Protein AF-A0A841UYB6-F1 (afdb_monomer_lite)

Organism: NCBI:txid2755316

Foldseek 3Di:
DWDADPVRDIDDDDQPPPQGPQNVLQVVLVVCLCQLPDPPHPHDPVCSCVSPPGHDD

Structure (mmCIF, N/CA/C/O backbone):
data_AF-A0A841UYB6-F1
#
_e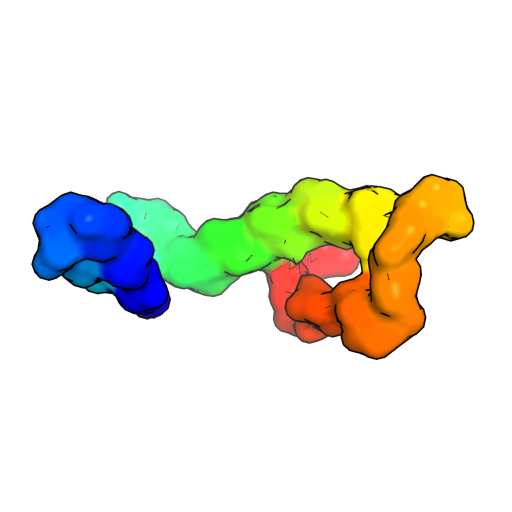ntry.id   AF-A0A841UYB6-F1
#
loop_
_atom_site.group_PDB
_atom_site.id
_atom_site.type_symbol
_atom_site.label_atom_id
_atom_site.label_alt_id
_atom_site.label_comp_id
_atom_site.label_asym_id
_atom_site.label_entity_id
_atom_site.label_seq_id
_atom_site.pdbx_PDB_ins_code
_atom_site.Cartn_x
_atom_site.Cartn_y
_atom_site.Cartn_z
_atom_site.occupancy
_atom_site.B_iso_or_equiv
_atom_site.auth_seq_id
_atom_site.auth_comp_id
_atom_site.auth_asym_id
_atom_site.auth_atom_id
_atom_site.pdbx_PDB_model_num
ATOM 1 N N . LEU A 1 1 ? -7.771 -2.181 12.323 1.00 75.62 1 LEU A N 1
ATOM 2 C CA . LEU A 1 1 ? -6.830 -1.050 12.126 1.00 75.62 1 LEU A CA 1
ATOM 3 C C . LEU A 1 1 ? -7.017 -0.075 13.284 1.00 75.62 1 LEU A C 1
ATOM 5 O O . LEU A 1 1 ? -8.147 0.083 13.733 1.00 75.62 1 LEU A O 1
ATOM 9 N N . ALA A 1 2 ? -5.950 0.537 13.788 1.00 83.81 2 ALA A N 1
ATOM 10 C CA . ALA A 1 2 ? -6.032 1.549 14.836 1.00 83.81 2 ALA A CA 1
ATOM 11 C C . ALA A 1 2 ? -5.225 2.781 14.421 1.00 83.81 2 ALA A C 1
ATOM 13 O O . ALA A 1 2 ? -4.146 2.636 13.854 1.00 83.81 2 ALA A O 1
ATOM 14 N N . SER A 1 3 ? -5.753 3.973 14.686 1.00 85.50 3 SER A N 1
ATOM 15 C CA . SER A 1 3 ? -5.037 5.234 14.481 1.00 85.50 3 SER A CA 1
ATOM 16 C C . SER A 1 3 ? -5.095 6.060 15.756 1.00 85.50 3 SER A C 1
ATOM 18 O O . SER A 1 3 ? -6.191 6.304 16.270 1.00 85.50 3 SER A O 1
ATOM 20 N N . SER A 1 4 ? -3.941 6.491 16.252 1.00 92.25 4 SER A N 1
ATOM 21 C CA . SER A 1 4 ? -3.853 7.481 17.322 1.00 92.25 4 SER A CA 1
ATOM 22 C C . SER A 1 4 ? -4.053 8.891 16.768 1.00 92.25 4 SER A C 1
ATOM 24 O O . SER A 1 4 ? -3.849 9.150 15.580 1.00 92.25 4 SER A O 1
ATOM 26 N N . SER A 1 5 ? -4.486 9.794 17.636 1.00 91.81 5 SER A N 1
ATOM 27 C CA . SER A 1 5 ? -4.753 11.193 17.329 1.00 91.81 5 SER A CA 1
ATOM 28 C C . SER A 1 5 ? -4.069 12.092 18.358 1.00 91.81 5 SER A C 1
ATOM 30 O O . SER A 1 5 ? -3.764 11.662 19.468 1.00 91.81 5 SER A O 1
ATOM 32 N N . TYR A 1 6 ? -3.805 13.339 17.969 1.00 95.19 6 TYR A N 1
ATOM 33 C CA . TYR A 1 6 ? -3.169 14.343 18.828 1.00 95.19 6 TYR A CA 1
ATOM 34 C C . TYR A 1 6 ? -4.043 14.737 20.031 1.00 95.19 6 TYR A C 1
ATOM 36 O O . TYR A 1 6 ? -3.539 15.256 21.017 1.00 95.19 6 TYR A O 1
ATOM 44 N N . ASP A 1 7 ? -5.348 14.476 19.964 1.00 95.38 7 ASP A N 1
ATOM 45 C CA . ASP A 1 7 ? -6.312 14.710 21.046 1.00 95.38 7 ASP A CA 1
ATOM 46 C C . ASP A 1 7 ? -6.351 13.575 22.091 1.00 95.38 7 ASP A C 1
ATOM 48 O O . ASP A 1 7 ? -7.365 13.385 22.759 1.00 95.38 7 ASP A O 1
ATOM 52 N N . ASP A 1 8 ? -5.268 12.800 22.208 1.00 93.50 8 ASP A N 1
ATOM 53 C CA . ASP A 1 8 ? -5.124 11.637 23.094 1.00 93.50 8 ASP A CA 1
ATOM 54 C C . ASP A 1 8 ? -6.162 10.518 22.868 1.00 93.50 8 ASP A C 1
ATOM 56 O O . ASP A 1 8 ? -6.349 9.639 23.715 1.00 93.50 8 ASP A O 1
ATOM 60 N N . THR A 1 9 ? -6.822 10.491 21.704 1.00 94.38 9 THR A N 1
ATOM 61 C CA . THR A 1 9 ? -7.770 9.426 21.349 1.00 94.38 9 THR A CA 1
ATOM 62 C C . THR A 1 9 ? -7.170 8.379 20.412 1.00 94.38 9 THR A C 1
ATOM 64 O O . THR A 1 9 ? -6.289 8.643 19.590 1.00 94.38 9 THR A O 1
ATOM 67 N N . ILE A 1 10 ? -7.692 7.152 20.509 1.00 91.38 10 ILE A N 1
ATOM 68 C CA . ILE A 1 10 ? -7.415 6.067 19.564 1.00 91.38 10 ILE A CA 1
ATOM 69 C C . ILE A 1 10 ? -8.716 5.708 18.853 1.00 91.38 10 ILE A C 1
ATOM 71 O O . ILE A 1 10 ? -9.702 5.325 19.484 1.00 91.38 10 ILE A O 1
ATOM 75 N N . LYS A 1 11 ? -8.711 5.773 17.521 1.00 85.56 11 LYS A N 1
ATOM 76 C CA . LYS A 1 11 ? -9.805 5.258 16.693 1.00 85.56 11 LYS A CA 1
ATOM 77 C C . LYS A 1 11 ? -9.539 3.802 16.353 1.00 85.56 11 LYS A C 1
ATOM 79 O O . LYS A 1 11 ? -8.558 3.491 15.675 1.00 85.56 11 LYS A O 1
ATOM 84 N N . LEU A 1 12 ? -10.437 2.925 16.794 1.00 83.25 12 LEU A N 1
ATOM 85 C CA . LEU A 1 12 ? -10.451 1.523 16.398 1.00 83.25 12 LEU A CA 1
ATOM 86 C C . LEU A 1 12 ? -11.393 1.339 15.206 1.00 83.25 12 LEU A C 1
ATOM 88 O O . LEU A 1 12 ? -12.605 1.518 15.309 1.00 83.25 12 LEU A O 1
ATOM 92 N N . TRP A 1 13 ? -10.826 0.963 14.068 1.00 77.62 13 TRP A N 1
ATOM 93 C CA . TRP A 1 13 ? -11.570 0.712 12.843 1.00 77.62 13 TRP A CA 1
ATOM 94 C C . TRP A 1 13 ? -12.001 -0.753 12.802 1.00 77.62 1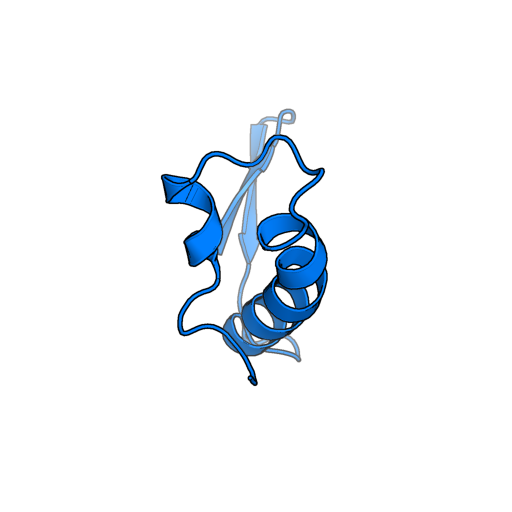3 TRP A C 1
ATOM 96 O O . TRP A 1 13 ? -11.167 -1.651 12.625 1.00 77.62 13 TRP A O 1
ATOM 106 N N . ASN A 1 14 ? -13.307 -0.973 12.968 1.00 70.81 14 ASN A N 1
ATOM 107 C CA . ASN A 1 14 ? -13.962 -2.262 12.778 1.00 70.81 14 ASN A CA 1
ATOM 108 C C . ASN A 1 14 ? -14.450 -2.387 11.321 1.00 70.81 14 ASN A C 1
ATOM 110 O O . ASN A 1 14 ? -15.188 -1.531 10.834 1.00 70.81 14 ASN A O 1
ATOM 114 N N . GLY A 1 15 ? -14.036 -3.452 10.627 1.00 68.56 15 GLY A N 1
ATOM 115 C CA . GLY A 1 15 ? -14.396 -3.718 9.230 1.00 68.56 15 GLY A CA 1
ATOM 116 C C . GLY A 1 15 ? -15.869 -4.085 9.005 1.00 68.56 15 GLY A C 1
ATOM 117 O O . GLY A 1 15 ? -16.319 -4.093 7.862 1.00 68.56 15 GLY A O 1
ATOM 118 N N . SER A 1 16 ? -16.637 -4.347 10.064 1.00 65.62 16 SER A N 1
ATOM 119 C CA . SER A 1 16 ? -18.014 -4.853 9.972 1.00 65.62 16 SER A CA 1
ATOM 120 C C . SER A 1 16 ? -19.061 -3.840 9.485 1.00 65.62 16 SER A C 1
ATOM 122 O O . SER A 1 16 ? -20.204 -4.219 9.250 1.00 65.62 16 SER A O 1
ATOM 124 N N . ASN A 1 17 ? -18.708 -2.563 9.312 1.00 58.94 17 ASN A N 1
ATOM 125 C CA . ASN A 1 17 ? -19.691 -1.478 9.180 1.00 58.94 17 ASN A CA 1
ATOM 126 C C . ASN A 1 17 ? -20.041 -1.101 7.722 1.00 58.94 17 ASN A C 1
ATOM 128 O O . ASN A 1 17 ? -20.677 -0.073 7.502 1.00 58.94 17 ASN A O 1
ATOM 132 N N . GLY A 1 18 ? -19.634 -1.901 6.726 1.00 60.16 18 GLY A N 1
ATOM 133 C CA . GLY A 1 18 ? -20.203 -1.809 5.371 1.00 60.16 18 GLY A CA 1
ATOM 134 C C . GLY A 1 18 ? -19.262 -2.041 4.187 1.00 60.16 18 GLY A C 1
ATOM 135 O O . GLY A 1 18 ? -19.763 -2.337 3.110 1.00 60.16 18 GLY A O 1
ATOM 136 N N . TRP A 1 19 ? -17.937 -1.915 4.337 1.00 65.69 19 TRP A N 1
ATOM 137 C CA . TRP A 1 19 ? -16.986 -2.111 3.218 1.00 65.69 19 TRP A CA 1
ATOM 138 C C . TRP A 1 19 ? -15.799 -3.031 3.559 1.00 65.69 19 TRP A C 1
ATOM 140 O O . TRP A 1 19 ? -15.057 -3.407 2.663 1.00 65.69 19 TRP A O 1
ATOM 150 N N . GLY A 1 20 ? -15.625 -3.465 4.814 1.00 79.50 20 GLY A N 1
ATOM 151 C CA . GLY A 1 20 ? -14.464 -4.274 5.203 1.00 79.50 20 GLY A CA 1
ATOM 152 C C . GLY A 1 20 ? -13.147 -3.488 5.157 1.00 79.50 20 GLY A C 1
ATOM 153 O O . GLY A 1 20 ? -13.009 -2.484 4.458 1.00 79.50 20 GLY A O 1
ATOM 154 N N . LEU A 1 21 ? -12.152 -3.934 5.926 1.00 80.62 21 LEU A N 1
ATOM 155 C CA . LEU A 1 21 ? -10.817 -3.331 5.868 1.00 80.62 21 LEU A CA 1
ATOM 156 C C . LEU A 1 21 ? -10.149 -3.613 4.512 1.00 80.62 21 LEU A C 1
ATOM 158 O O . LEU A 1 21 ? -9.495 -2.734 3.959 1.00 80.62 21 LEU A O 1
ATOM 162 N N . ASP A 1 22 ? -10.381 -4.798 3.948 1.00 81.62 22 ASP A N 1
ATOM 163 C CA . ASP A 1 22 ? -9.760 -5.227 2.695 1.00 81.62 22 ASP A CA 1
ATOM 164 C C . ASP A 1 22 ? -10.210 -4.388 1.494 1.00 81.62 22 ASP A C 1
ATOM 166 O O . ASP A 1 22 ? -9.375 -3.985 0.686 1.00 81.62 22 ASP A O 1
ATOM 170 N N . ALA A 1 23 ? -11.501 -4.046 1.38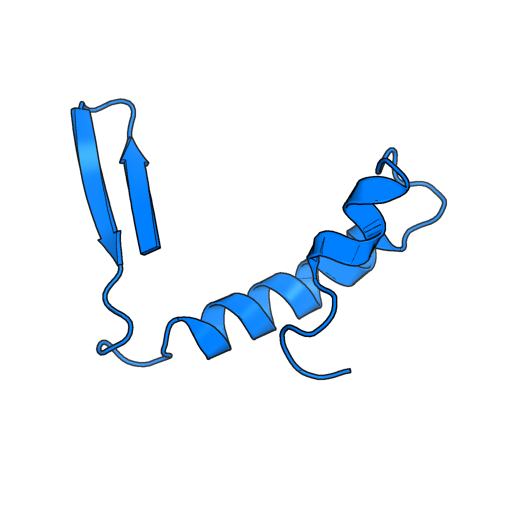6 1.00 84.38 23 ALA A N 1
ATOM 171 C CA . ALA A 1 23 ? -11.960 -3.210 0.274 1.00 84.38 23 ALA A CA 1
ATOM 172 C C . ALA A 1 23 ? -11.491 -1.755 0.416 1.00 84.38 23 ALA A C 1
ATOM 174 O O . ALA A 1 23 ? -11.200 -1.102 -0.588 1.00 84.38 23 ALA A O 1
ATOM 175 N N . LEU A 1 24 ? -11.373 -1.246 1.651 1.00 84.44 24 LEU A N 1
ATOM 176 C CA . LEU A 1 24 ? -10.784 0.069 1.907 1.00 84.44 24 LEU A CA 1
ATOM 177 C C . LEU A 1 24 ? -9.307 0.097 1.493 1.00 84.44 24 LEU A C 1
ATOM 179 O O . LEU A 1 24 ? -8.880 1.036 0.820 1.00 84.44 24 LEU A O 1
ATOM 183 N N . MET A 1 25 ? -8.547 -0.935 1.861 1.00 87.69 25 MET A N 1
ATOM 184 C CA . MET A 1 25 ? -7.141 -1.081 1.481 1.00 87.69 25 MET A CA 1
ATOM 185 C C . MET A 1 25 ? -6.987 -1.202 -0.036 1.00 87.69 25 MET A C 1
ATOM 187 O O . MET A 1 25 ? -6.183 -0.476 -0.614 1.00 87.69 25 MET A O 1
ATOM 191 N N . GLY A 1 26 ? -7.808 -2.031 -0.691 1.00 90.44 26 GLY A N 1
ATOM 192 C CA . GLY A 1 26 ? -7.839 -2.162 -2.149 1.00 90.44 26 GLY A CA 1
ATOM 193 C C . GLY A 1 26 ? -8.052 -0.818 -2.841 1.00 90.44 26 GLY A C 1
ATOM 194 O O . GLY A 1 26 ? -7.199 -0.374 -3.601 1.00 90.44 26 GLY A O 1
ATOM 195 N N . ARG A 1 27 ? -9.126 -0.104 -2.485 1.00 89.00 27 ARG A N 1
ATOM 196 C CA . ARG A 1 27 ? -9.446 1.195 -3.094 1.00 89.00 27 ARG A CA 1
ATOM 197 C C . ARG A 1 27 ? -8.385 2.267 -2.832 1.00 89.00 27 ARG A C 1
ATOM 199 O O . ARG A 1 27 ? -8.124 3.092 -3.705 1.00 89.00 27 ARG A O 1
ATOM 206 N N . SER A 1 28 ? -7.789 2.270 -1.640 1.00 89.88 28 SER A N 1
ATOM 207 C CA . SER A 1 28 ? -6.695 3.189 -1.300 1.00 89.88 28 SER A CA 1
ATOM 208 C C . SER A 1 28 ? -5.461 2.906 -2.157 1.00 89.88 28 SER A C 1
ATOM 210 O O . SER A 1 28 ? -4.855 3.830 -2.699 1.00 89.88 28 SER A O 1
ATOM 212 N N . CYS A 1 29 ? -5.129 1.626 -2.332 1.00 94.25 29 CYS A N 1
ATOM 213 C CA . CYS A 1 29 ? -4.006 1.206 -3.155 1.00 94.25 29 CYS A CA 1
ATOM 214 C C . CYS A 1 29 ? -4.213 1.488 -4.643 1.00 94.25 29 CYS A C 1
ATOM 216 O O . CYS A 1 29 ? -3.272 1.927 -5.301 1.00 94.25 29 CYS A O 1
ATOM 218 N N . ASP A 1 30 ? -5.430 1.336 -5.165 1.00 91.62 30 ASP A N 1
ATOM 219 C CA . ASP A 1 30 ? -5.744 1.679 -6.558 1.00 91.62 30 ASP A CA 1
ATOM 220 C C . ASP A 1 30 ? -5.457 3.158 -6.861 1.00 91.62 30 ASP A C 1
ATOM 222 O O . ASP A 1 30 ? -4.937 3.490 -7.925 1.00 91.62 30 ASP A O 1
ATOM 226 N N . TRP A 1 31 ? -5.729 4.053 -5.907 1.00 91.62 31 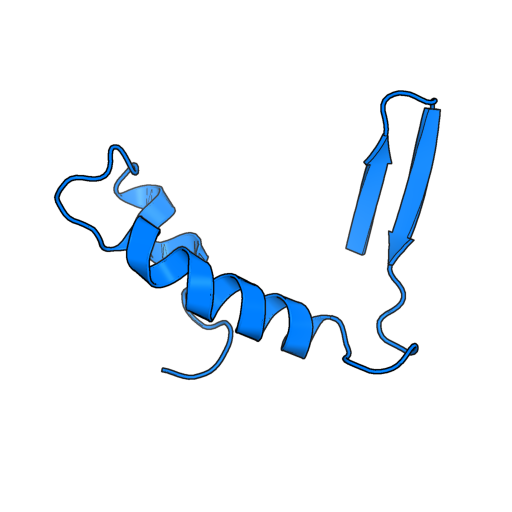TRP A N 1
ATOM 227 C CA . TRP A 1 31 ? -5.425 5.479 -6.044 1.00 91.62 31 TRP A CA 1
ATOM 228 C C . TRP A 1 31 ? -3.931 5.775 -5.917 1.00 91.62 31 TRP A C 1
ATOM 230 O O . TRP A 1 31 ? -3.365 6.502 -6.734 1.00 91.62 31 TRP A O 1
ATOM 240 N N . VAL A 1 32 ? -3.279 5.229 -4.888 1.00 94.31 32 VAL A N 1
ATOM 241 C CA . VAL A 1 32 ? -1.896 5.601 -4.567 1.00 94.31 32 VAL A CA 1
ATOM 242 C C . VAL A 1 32 ? -0.878 4.986 -5.533 1.00 94.31 32 VAL A C 1
ATOM 244 O O . VAL A 1 32 ? 0.177 5.578 -5.745 1.00 94.31 32 VAL A O 1
ATOM 247 N N . ARG A 1 33 ? -1.191 3.852 -6.181 1.00 93.44 33 ARG A N 1
ATOM 248 C CA . ARG A 1 33 ? -0.321 3.205 -7.185 1.00 93.44 33 ARG A CA 1
ATOM 249 C C . ARG A 1 33 ? 0.122 4.145 -8.298 1.00 93.44 33 ARG A C 1
ATOM 251 O O . ARG A 1 33 ? 1.267 4.072 -8.735 1.00 93.44 33 ARG A O 1
ATOM 258 N N . VAL A 1 34 ? -0.760 5.045 -8.734 1.00 92.31 34 VAL A N 1
ATOM 259 C CA . VAL A 1 34 ? -0.434 6.045 -9.762 1.00 92.31 34 VAL A CA 1
ATOM 260 C C . VAL A 1 34 ? 0.704 6.948 -9.295 1.00 92.31 34 VAL A C 1
ATOM 262 O O . VAL A 1 34 ? 1.595 7.270 -10.075 1.00 92.31 34 VAL A O 1
ATOM 265 N N . TYR A 1 35 ? 0.696 7.331 -8.019 1.00 94.69 35 TYR A N 1
ATOM 266 C CA . TYR A 1 35 ? 1.774 8.103 -7.419 1.00 94.69 35 TYR A CA 1
ATOM 267 C C . TYR A 1 35 ? 3.040 7.254 -7.234 1.00 94.69 35 TYR A C 1
ATOM 269 O O . TYR A 1 35 ? 4.101 7.676 -7.677 1.00 94.69 35 TYR A O 1
ATOM 277 N N . LEU A 1 36 ? 2.923 6.043 -6.672 1.00 95.19 36 LEU A N 1
ATOM 278 C CA . LEU A 1 36 ? 4.061 5.142 -6.420 1.00 95.19 36 LEU A CA 1
ATOM 279 C C . LEU A 1 36 ? 4.856 4.788 -7.687 1.00 95.19 36 LEU A C 1
ATOM 281 O O . LEU A 1 36 ? 6.075 4.652 -7.630 1.00 95.19 36 LEU A O 1
ATOM 285 N N . HIS A 1 37 ? 4.183 4.651 -8.831 1.00 93.06 37 HIS A N 1
ATOM 286 C CA . HIS A 1 37 ? 4.819 4.298 -10.105 1.00 93.06 37 HIS A CA 1
ATOM 287 C C . HIS A 1 37 ? 5.057 5.493 -11.033 1.00 93.06 37 HIS A C 1
ATOM 289 O O . HIS A 1 37 ? 5.508 5.310 -12.166 1.00 93.06 37 HIS A O 1
ATOM 295 N N . ASN A 1 38 ? 4.789 6.720 -10.582 1.00 94.88 38 ASN A N 1
ATOM 296 C CA . ASN A 1 38 ? 5.132 7.906 -11.352 1.00 94.88 38 ASN A CA 1
ATOM 297 C C . ASN A 1 38 ? 6.662 8.099 -11.338 1.00 94.88 38 ASN A C 1
ATOM 299 O O . ASN A 1 38 ? 7.221 8.360 -10.270 1.00 94.88 38 ASN A O 1
ATOM 303 N N . PRO A 1 39 ? 7.355 8.044 -12.494 1.00 93.50 39 PRO A N 1
ATOM 304 C CA . PRO A 1 39 ? 8.810 8.198 -12.556 1.00 93.50 39 PRO A CA 1
ATOM 305 C C . PRO A 1 39 ? 9.297 9.589 -12.128 1.00 93.50 39 PRO A C 1
ATOM 307 O O . PRO A 1 39 ? 10.473 9.738 -11.821 1.00 93.50 39 PRO A O 1
ATOM 310 N N . ASN A 1 40 ? 8.407 10.586 -12.089 1.00 95.94 40 ASN A N 1
ATOM 311 C CA . ASN A 1 40 ? 8.705 11.947 -11.639 1.00 95.94 40 ASN A CA 1
ATOM 312 C C . ASN A 1 40 ? 8.368 12.184 -10.155 1.00 95.94 40 ASN A C 1
ATOM 314 O O . ASN A 1 40 ? 8.468 13.315 -9.685 1.00 95.94 40 ASN A O 1
ATOM 318 N N . SER A 1 41 ? 7.898 11.162 -9.433 1.00 94.62 41 SER A N 1
ATOM 319 C CA . SER A 1 41 ? 7.674 11.253 -7.989 1.00 94.62 41 SER A CA 1
ATOM 320 C C . SER A 1 41 ? 8.973 10.993 -7.224 1.00 94.62 41 SER A C 1
ATOM 322 O O . SER A 1 41 ? 9.803 10.196 -7.657 1.00 94.6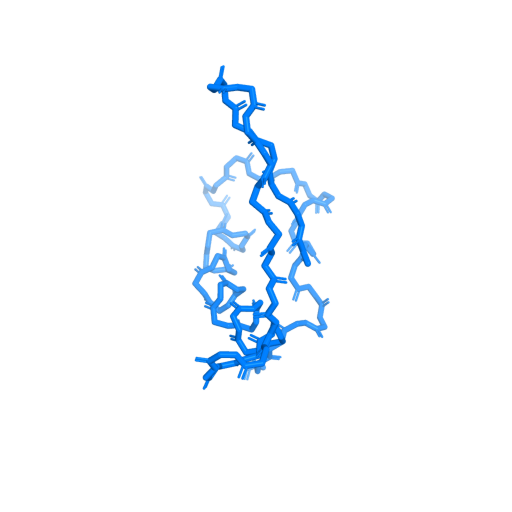2 41 SER A O 1
ATOM 324 N N . ASP A 1 42 ? 9.131 11.628 -6.063 1.00 96.12 42 ASP A N 1
ATOM 325 C CA . ASP A 1 42 ? 10.284 11.433 -5.167 1.00 96.12 42 ASP A CA 1
ATOM 326 C C . ASP A 1 42 ? 10.097 10.208 -4.245 1.00 96.12 42 ASP A C 1
ATOM 328 O O . ASP A 1 42 ? 10.447 10.207 -3.067 1.00 96.12 42 ASP A O 1
ATOM 332 N N . VAL A 1 43 ? 9.439 9.163 -4.758 1.00 96.19 43 VAL A N 1
ATOM 333 C CA . VAL A 1 43 ? 9.170 7.929 -4.011 1.00 96.19 43 VAL A CA 1
ATOM 334 C C . VAL A 1 43 ? 10.433 7.078 -3.989 1.00 96.19 43 VAL A C 1
ATOM 336 O O . VAL A 1 43 ? 11.006 6.771 -5.039 1.00 96.19 43 VAL A O 1
ATOM 339 N N . ARG A 1 44 ? 10.846 6.658 -2.789 1.00 96.25 44 ARG A N 1
ATOM 340 C CA . ARG A 1 44 ? 11.971 5.735 -2.606 1.00 96.25 44 ARG A CA 1
ATOM 341 C C . ARG A 1 44 ? 11.672 4.411 -3.295 1.00 96.25 44 ARG A C 1
ATOM 343 O O . ARG A 1 44 ? 10.547 3.924 -3.245 1.00 96.25 44 ARG A O 1
ATOM 350 N N . GLU A 1 45 ? 12.690 3.792 -3.882 1.00 94.56 45 GLU A N 1
ATOM 351 C CA . GLU A 1 45 ?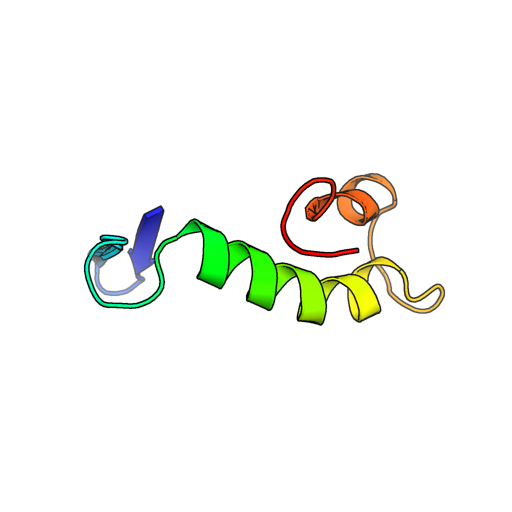 12.504 2.549 -4.640 1.00 94.56 45 GLU A CA 1
ATOM 352 C C . GLU A 1 45 ? 11.892 1.424 -3.787 1.00 94.56 45 GLU A C 1
ATOM 354 O O . GLU A 1 45 ? 11.045 0.674 -4.262 1.00 94.56 45 GLU A O 1
ATOM 359 N N . GLU A 1 46 ? 12.250 1.364 -2.500 1.00 94.69 46 GLU A N 1
ATOM 360 C CA . GLU A 1 46 ? 11.696 0.414 -1.524 1.00 94.69 46 GLU A CA 1
ATOM 361 C C . GLU A 1 46 ? 10.188 0.599 -1.261 1.00 94.69 46 GLU A C 1
ATOM 363 O O . GLU A 1 46 ? 9.495 -0.373 -0.969 1.00 94.69 46 GLU A O 1
ATOM 368 N N . ASP A 1 47 ? 9.665 1.816 -1.431 1.00 94.81 47 ASP A N 1
ATOM 369 C CA . ASP A 1 47 ? 8.265 2.156 -1.161 1.00 94.81 47 ASP A CA 1
ATOM 370 C C . ASP A 1 47 ? 7.356 1.922 -2.378 1.00 94.81 47 ASP A C 1
ATOM 372 O O . ASP A 1 47 ? 6.130 1.878 -2.252 1.00 94.81 47 ASP A O 1
ATOM 376 N N . ARG A 1 48 ? 7.926 1.719 -3.574 1.00 94.38 48 ARG A N 1
ATOM 377 C CA . ARG A 1 48 ? 7.145 1.512 -4.808 1.00 94.38 48 ARG A CA 1
ATOM 378 C C . ARG A 1 48 ? 6.256 0.269 -4.758 1.00 94.38 48 ARG A C 1
ATOM 380 O O . ARG A 1 48 ? 5.229 0.240 -5.429 1.00 94.38 48 ARG A O 1
ATOM 387 N N . GLY A 1 49 ? 6.636 -0.722 -3.951 1.00 93.81 49 GLY A N 1
ATOM 388 C CA . GLY A 1 49 ? 5.894 -1.966 -3.734 1.00 93.81 49 GLY A CA 1
ATOM 389 C C . GLY A 1 49 ? 4.917 -1.940 -2.552 1.00 93.81 49 GLY A C 1
ATOM 390 O O . GLY A 1 49 ? 4.364 -2.982 -2.212 1.00 93.81 49 GLY A O 1
ATOM 391 N N . LEU A 1 50 ? 4.669 -0.788 -1.906 1.00 93.81 50 LEU A N 1
ATOM 392 C CA . LEU A 1 50 ? 3.798 -0.686 -0.715 1.00 93.81 50 LEU A CA 1
ATOM 393 C C . LEU A 1 50 ? 2.393 -1.280 -0.907 1.00 93.81 50 LEU A C 1
ATOM 395 O O . LEU A 1 50 ? 1.768 -1.727 0.053 1.00 93.81 50 LEU A O 1
ATOM 399 N N . CYS A 1 51 ? 1.893 -1.270 -2.140 1.00 93.62 51 CYS A N 1
ATOM 400 C CA . CYS A 1 51 ? 0.579 -1.794 -2.495 1.00 93.62 51 CYS A CA 1
ATOM 401 C C . CYS A 1 51 ? 0.628 -3.147 -3.215 1.00 93.62 51 CYS A C 1
ATOM 403 O O . CYS A 1 51 ? -0.395 -3.597 -3.735 1.00 93.62 51 CYS A O 1
ATOM 405 N N . ASP A 1 52 ? 1.775 -3.817 -3.276 1.00 92.69 52 ASP A N 1
ATOM 406 C CA . ASP A 1 52 ? 1.872 -5.120 -3.924 1.00 92.69 52 ASP A CA 1
ATOM 407 C C . ASP A 1 52 ? 1.003 -6.154 -3.193 1.00 92.69 52 ASP A C 1
ATOM 409 O O . ASP A 1 52 ? 1.072 -6.327 -1.979 1.00 92.69 52 ASP A O 1
ATOM 413 N N . GLY A 1 53 ? 0.129 -6.829 -3.945 1.00 89.06 53 GLY A N 1
ATOM 414 C CA . GLY A 1 53 ? -0.799 -7.827 -3.400 1.00 89.06 53 GLY A CA 1
ATOM 415 C C . GLY A 1 53 ? -2.093 -7.282 -2.776 1.00 89.06 53 GLY A C 1
ATOM 416 O O . GLY A 1 53 ? -2.870 -8.079 -2.257 1.00 89.06 53 GLY A O 1
ATOM 417 N N . ILE A 1 54 ? -2.371 -5.971 -2.845 1.00 90.19 54 ILE A N 1
ATOM 418 C CA . ILE A 1 54 ? -3.579 -5.352 -2.259 1.00 90.19 54 ILE A CA 1
ATOM 419 C C . ILE A 1 54 ? -4.524 -4.807 -3.347 1.00 90.19 54 ILE A C 1
ATOM 421 O O . ILE A 1 54 ? -4.189 -3.843 -4.024 1.00 90.19 54 ILE A O 1
ATOM 425 N N . GLY A 1 55 ? -5.738 -5.343 -3.495 1.00 72.94 55 GLY A N 1
ATOM 426 C CA . GLY A 1 55 ? -6.705 -4.860 -4.503 1.00 72.94 55 GLY A CA 1
ATOM 427 C C . GLY A 1 55 ? -6.487 -5.421 -5.919 1.00 72.94 55 GLY A C 1
ATOM 428 O O . GLY A 1 55 ? -5.650 -6.301 -6.123 1.00 72.94 55 GLY A O 1
ATOM 429 N N . GLY A 1 56 ? -7.294 -4.967 -6.884 1.00 65.62 56 GLY A N 1
ATOM 430 C CA . GLY A 1 56 ? -7.282 -5.468 -8.265 1.00 65.62 56 GLY A CA 1
ATOM 431 C C . GLY A 1 56 ? -6.134 -4.876 -9.086 1.00 65.62 56 GLY A C 1
ATOM 432 O O . GLY A 1 56 ? -5.862 -3.685 -8.985 1.00 65.62 56 GLY A O 1
ATOM 433 N N . LYS A 1 57 ? -5.452 -5.715 -9.872 1.00 54.44 57 LYS A N 1
ATOM 434 C CA . LYS A 1 57 ? -4.524 -5.261 -10.920 1.00 54.44 57 LYS A CA 1
ATOM 435 C C . LYS A 1 57 ? -5.272 -4.614 -12.079 1.00 54.44 57 LYS A C 1
ATOM 437 O O . LYS A 1 57 ? -6.359 -5.135 -12.416 1.00 54.44 57 LYS A O 1
#

Sequence (57 aa):
LASSSYDDTIKLWNGSNGWGLDALMGRSCDWVRVYLHNPNSDVREEDRGLCDGIGGK

Radius of gyration: 14.23 Å; chains: 1; bounding box: 33×22×36 Å

pLDDT: mean 86.58, std 10.87, range [54.44, 96.25]

InterPro domains:
  IPR001680 WD40 repeat [PS50082] (1-14)

Secondary structure (DSSP, 8-state):
-EEE-TTS-EEE--GGGTTHHHHHHHHHHHHHHHHHT-TTS---GGGTTTTTTSS--